Protein AF-A0A5R2N6K1-F1 (afdb_monomer_lite)

Structure (mmCIF, N/CA/C/O backbone):
data_AF-A0A5R2N6K1-F1
#
_entry.id   AF-A0A5R2N6K1-F1
#
loop_
_atom_site.group_PDB
_atom_site.id
_atom_site.type_symbol
_atom_site.label_atom_id
_atom_site.label_alt_id
_atom_site.label_comp_id
_atom_site.label_asym_id
_atom_site.label_entity_id
_atom_site.label_seq_id
_atom_site.pdbx_PDB_ins_code
_atom_site.Cartn_x
_atom_site.Cartn_y
_atom_site.Cartn_z
_atom_site.occupancy
_atom_site.B_iso_or_equiv
_atom_site.auth_seq_id
_atom_site.auth_comp_id
_atom_site.auth_asym_id
_atom_site.auth_atom_id
_atom_site.pdbx_PDB_model_num
ATOM 1 N N . ILE A 1 1 ? 6.668 17.495 1.610 1.00 54.25 1 ILE A N 1
ATOM 2 C CA . ILE A 1 1 ? 6.698 16.021 1.756 1.00 54.25 1 ILE A CA 1
ATOM 3 C C . ILE A 1 1 ? 5.238 15.593 1.829 1.00 54.25 1 ILE A C 1
ATOM 5 O O . ILE A 1 1 ? 4.543 16.103 2.697 1.00 54.25 1 ILE A O 1
ATOM 9 N N . PHE A 1 2 ? 4.738 14.828 0.855 1.00 57.88 2 PHE A N 1
ATOM 10 C CA . PHE A 1 2 ? 3.358 14.324 0.878 1.00 57.88 2 PHE A CA 1
ATOM 11 C C . PHE A 1 2 ? 3.336 13.031 1.700 1.00 57.88 2 PHE A C 1
ATOM 13 O O . PHE A 1 2 ? 4.019 12.082 1.334 1.00 57.88 2 PHE A O 1
ATOM 20 N N . GLY A 1 3 ? 2.573 13.011 2.796 1.00 76.31 3 GLY A N 1
ATOM 21 C CA . GLY A 1 3 ? 2.339 11.812 3.609 1.00 76.31 3 GLY A CA 1
ATOM 22 C C . GLY A 1 3 ? 3.554 11.253 4.369 1.00 76.31 3 GLY A C 1
ATOM 23 O O . GLY A 1 3 ? 4.627 11.859 4.415 1.00 76.31 3 GLY A O 1
ATOM 24 N N . ARG A 1 4 ? 3.340 10.090 5.002 1.00 87.75 4 ARG A N 1
ATOM 25 C CA . ARG A 1 4 ? 4.368 9.240 5.628 1.00 87.75 4 ARG A CA 1
ATOM 26 C C . ARG A 1 4 ? 4.827 8.177 4.624 1.00 87.75 4 ARG A C 1
ATOM 28 O O . ARG A 1 4 ? 4.003 7.638 3.890 1.00 87.75 4 ARG A O 1
ATOM 35 N N . SER A 1 5 ? 6.122 7.872 4.611 1.00 90.31 5 SER A N 1
ATOM 36 C CA . SER A 1 5 ? 6.684 6.799 3.783 1.00 90.31 5 SER A CA 1
ATOM 37 C C 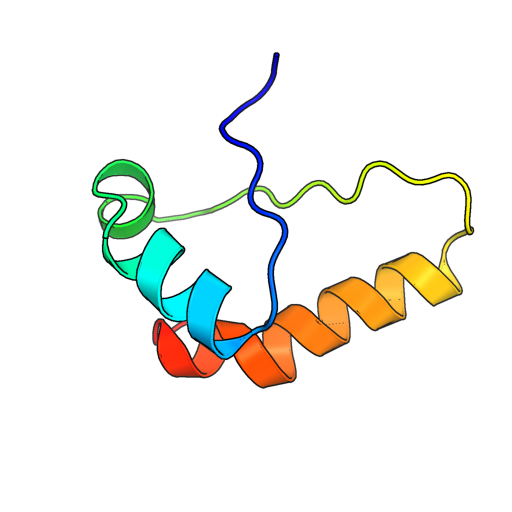. SER A 1 5 ? 6.828 5.519 4.599 1.00 90.31 5 SER A C 1
ATOM 39 O O . SER A 1 5 ? 7.405 5.561 5.683 1.00 90.31 5 SER A O 1
ATOM 41 N N . TYR A 1 6 ? 6.383 4.396 4.039 1.00 91.56 6 TYR A N 1
ATOM 42 C CA . TYR A 1 6 ? 6.566 3.057 4.603 1.00 91.56 6 TYR A CA 1
ATOM 43 C C . TYR A 1 6 ? 7.299 2.189 3.583 1.00 91.56 6 TYR A C 1
ATOM 45 O O . TYR A 1 6 ? 6.932 2.175 2.407 1.00 91.56 6 TYR A O 1
ATOM 53 N N . ALA A 1 7 ? 8.350 1.497 4.018 1.00 92.75 7 ALA A N 1
ATOM 54 C CA . ALA A 1 7 ? 9.155 0.632 3.162 1.00 92.75 7 ALA A CA 1
ATOM 55 C C . ALA A 1 7 ? 9.744 -0.509 3.998 1.00 92.75 7 ALA A C 1
ATOM 57 O O . ALA A 1 7 ? 10.759 -0.338 4.671 1.00 92.75 7 ALA A O 1
ATOM 58 N N . ALA A 1 8 ? 9.084 -1.661 3.959 1.00 94.81 8 ALA A N 1
ATOM 59 C CA . ALA A 1 8 ? 9.484 -2.862 4.675 1.00 94.81 8 ALA A CA 1
ATOM 60 C C . ALA A 1 8 ? 8.903 -4.106 3.983 1.00 94.81 8 ALA A C 1
ATOM 62 O O . ALA A 1 8 ? 8.167 -3.996 3.000 1.00 94.81 8 ALA A O 1
ATOM 63 N N . GLU A 1 9 ? 9.222 -5.285 4.512 1.00 96.38 9 GLU A N 1
ATOM 64 C CA . GLU A 1 9 ? 8.572 -6.537 4.115 1.00 96.38 9 GLU A CA 1
ATOM 65 C C . GLU A 1 9 ? 7.064 -6.519 4.443 1.00 96.38 9 GLU A C 1
ATOM 67 O O . GLU A 1 9 ? 6.660 -5.825 5.386 1.00 96.38 9 GLU A O 1
ATOM 72 N N . PRO A 1 10 ? 6.218 -7.292 3.729 1.00 96.38 10 PRO A N 1
ATOM 73 C CA . PRO A 1 10 ? 4.760 -7.223 3.863 1.00 96.38 10 PRO A CA 1
ATOM 74 C C . PRO A 1 10 ? 4.230 -7.348 5.297 1.00 96.38 10 PRO A C 1
ATOM 76 O O . PRO A 1 10 ? 3.413 -6.531 5.713 1.00 96.38 10 PRO A O 1
ATOM 79 N N . ASP A 1 11 ? 4.730 -8.305 6.082 1.00 96.56 11 ASP A N 1
ATOM 80 C CA . ASP A 1 11 ? 4.268 -8.527 7.462 1.00 96.56 11 ASP A CA 1
ATOM 81 C C . ASP A 1 11 ? 4.597 -7.346 8.387 1.00 96.56 11 ASP A C 1
ATOM 83 O O . ASP A 1 11 ? 3.830 -6.999 9.290 1.00 96.56 11 ASP A O 1
ATOM 87 N N . VAL A 1 12 ? 5.744 -6.702 8.150 1.00 97.50 12 VAL A N 1
A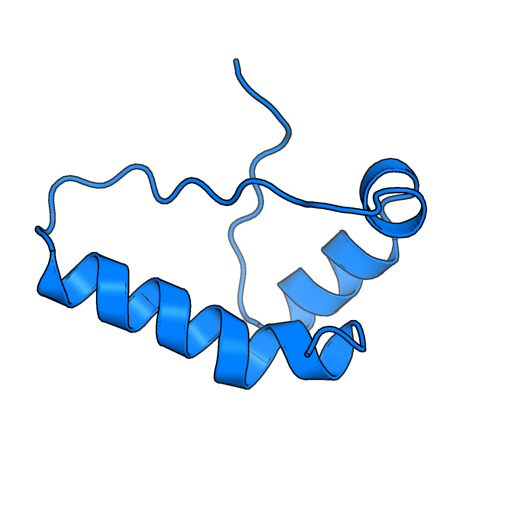TOM 88 C CA . VAL A 1 12 ? 6.165 -5.514 8.899 1.00 97.50 12 VAL A CA 1
ATOM 89 C C . VAL A 1 12 ? 5.315 -4.318 8.484 1.00 97.50 12 VAL A C 1
ATOM 91 O O . VAL A 1 12 ? 4.805 -3.621 9.358 1.00 97.50 12 VAL A O 1
ATOM 94 N N . LEU A 1 13 ? 5.080 -4.133 7.179 1.00 96.00 13 LEU A N 1
ATOM 95 C CA . LEU A 1 13 ? 4.189 -3.090 6.668 1.00 96.00 13 LEU A CA 1
ATOM 96 C C . LEU A 1 13 ? 2.780 -3.219 7.245 1.00 96.00 13 LEU A C 1
ATOM 98 O O . LEU A 1 13 ? 2.233 -2.226 7.706 1.00 96.00 13 LEU A O 1
ATOM 102 N N . ILE A 1 14 ? 2.200 -4.423 7.281 1.00 96.69 14 ILE A N 1
ATOM 103 C CA . ILE A 1 14 ? 0.879 -4.644 7.889 1.00 96.69 14 ILE A CA 1
ATOM 104 C C . ILE A 1 14 ? 0.878 -4.153 9.335 1.00 96.69 14 ILE A C 1
ATOM 106 O O . ILE A 1 14 ? -0.012 -3.407 9.736 1.00 96.69 14 ILE A O 1
ATOM 110 N N . LYS A 1 15 ? 1.887 -4.533 10.122 1.00 97.00 15 LYS A N 1
ATOM 111 C CA . LYS A 1 15 ? 1.977 -4.117 11.522 1.00 97.00 15 LYS A CA 1
ATOM 112 C C . LYS A 1 15 ? 2.101 -2.599 11.664 1.00 97.00 15 LYS A C 1
ATOM 114 O O . LYS A 1 15 ? 1.419 -2.022 12.505 1.00 97.00 15 LYS A O 1
ATOM 119 N N . GLU A 1 16 ? 2.960 -1.967 10.873 1.00 96.31 16 GLU A N 1
ATOM 120 C CA . GLU A 1 16 ? 3.177 -0.518 10.922 1.00 96.31 16 GLU A CA 1
ATOM 121 C C . GLU A 1 16 ? 1.925 0.260 10.503 1.00 96.31 16 GLU A C 1
ATOM 123 O O . GLU A 1 16 ? 1.523 1.198 11.190 1.00 96.31 16 GLU A O 1
ATOM 128 N N . LEU A 1 17 ? 1.275 -0.156 9.415 1.00 95.25 17 LEU A N 1
ATOM 129 C CA . LEU A 1 17 ? 0.077 0.492 8.884 1.00 95.25 17 LEU A CA 1
ATOM 130 C C . LEU A 1 17 ? -1.138 0.278 9.798 1.00 95.25 17 LEU A C 1
ATOM 132 O O . LEU A 1 17 ? -1.913 1.206 10.000 1.00 95.25 17 LEU A O 1
ATOM 136 N N . ALA A 1 18 ? -1.283 -0.904 10.406 1.00 94.62 18 ALA A N 1
ATOM 137 C CA . ALA A 1 18 ? -2.352 -1.192 11.367 1.00 94.62 18 ALA A CA 1
ATOM 138 C C . ALA A 1 18 ? -2.243 -0.364 12.657 1.00 94.62 18 ALA A C 1
ATOM 140 O O . ALA A 1 18 ? -3.237 -0.168 13.355 1.00 94.62 18 ALA A O 1
ATOM 141 N N . GLN A 1 19 ? -1.035 0.091 12.999 1.00 95.62 19 GLN A N 1
ATOM 142 C CA . GLN A 1 19 ? -0.783 0.944 14.161 1.00 95.62 19 GLN A CA 1
ATOM 143 C C . GLN A 1 19 ? -0.956 2.435 13.854 1.00 95.62 19 GLN A C 1
ATOM 145 O O . GLN A 1 19 ? -0.918 3.252 14.777 1.00 95.62 19 GLN A O 1
ATOM 150 N N . ASP A 1 20 ? -1.140 2.807 12.588 1.00 95.56 20 ASP A N 1
ATOM 151 C CA . ASP A 1 20 ? -1.308 4.197 12.200 1.00 95.56 20 ASP A CA 1
ATOM 152 C C . ASP A 1 20 ? -2.777 4.627 12.298 1.00 95.56 20 ASP A C 1
ATOM 154 O O . ASP A 1 20 ? -3.632 4.233 11.504 1.00 95.56 20 ASP A O 1
ATOM 158 N N . GLU A 1 21 ? -3.069 5.479 13.281 1.00 93.56 21 GLU A N 1
ATOM 159 C CA . GLU A 1 21 ? -4.415 6.000 13.521 1.00 93.56 21 GLU A CA 1
ATOM 160 C C . GLU A 1 21 ? -4.969 6.785 12.322 1.00 93.56 21 GLU A C 1
ATOM 162 O O . GLU A 1 21 ? -6.154 6.672 12.016 1.00 93.56 21 GLU A O 1
ATOM 167 N N . ALA A 1 22 ? -4.133 7.533 11.594 1.00 92.25 22 ALA A N 1
ATOM 168 C CA . ALA A 1 22 ? -4.594 8.292 10.434 1.00 92.25 22 ALA A CA 1
ATOM 169 C C . ALA A 1 22 ? -5.013 7.363 9.288 1.00 92.25 22 ALA A C 1
ATOM 171 O O . ALA A 1 22 ? -5.950 7.678 8.560 1.00 92.25 22 ALA A O 1
ATOM 172 N N . ILE A 1 23 ? -4.350 6.212 9.151 1.00 93.38 23 ILE A N 1
ATOM 173 C CA . ILE A 1 23 ? -4.726 5.175 8.187 1.00 93.38 23 ILE A CA 1
ATOM 174 C C . ILE A 1 23 ? -6.000 4.459 8.629 1.00 93.38 23 ILE A C 1
ATOM 176 O O . ILE A 1 23 ? -6.898 4.262 7.816 1.00 93.38 23 ILE A O 1
ATOM 180 N N . ALA A 1 24 ? -6.108 4.112 9.913 1.00 92.19 24 ALA A N 1
ATOM 181 C CA . ALA A 1 24 ? -7.280 3.429 10.456 1.00 92.19 24 ALA A CA 1
ATOM 182 C C . ALA A 1 24 ? -8.574 4.257 10.342 1.00 92.19 24 ALA A C 1
ATOM 184 O O . ALA A 1 24 ? -9.654 3.687 10.220 1.00 92.19 24 ALA A O 1
ATOM 185 N N . GLN A 1 25 ? -8.469 5.589 10.386 1.00 92.50 25 GLN A N 1
ATOM 186 C CA . GLN A 1 25 ? -9.605 6.512 10.259 1.00 92.50 25 GLN A CA 1
ATOM 187 C C . GLN A 1 25 ? -9.886 6.955 8.814 1.00 92.50 25 GLN A C 1
ATOM 189 O O . GLN A 1 25 ? -10.841 7.694 8.582 1.00 92.50 25 GLN A O 1
ATOM 194 N N . ALA A 1 26 ? -9.056 6.566 7.843 1.00 91.25 26 ALA A N 1
ATOM 195 C CA . ALA A 1 26 ? -9.206 7.019 6.467 1.00 91.25 26 ALA A CA 1
ATOM 196 C C . ALA A 1 26 ? -10.180 6.133 5.677 1.00 91.25 26 ALA A C 1
ATOM 198 O O . ALA A 1 26 ? -9.996 4.924 5.574 1.00 91.25 26 ALA A O 1
ATOM 199 N N . ASP A 1 27 ? -11.144 6.757 4.999 1.00 92.00 27 ASP A N 1
ATOM 200 C CA . ASP A 1 27 ? -11.994 6.073 4.012 1.00 92.00 27 ASP A CA 1
ATOM 201 C C . ASP A 1 27 ? -11.253 5.789 2.692 1.00 92.00 27 ASP A C 1
ATOM 203 O O . ASP A 1 27 ? -11.709 5.020 1.846 1.00 92.00 27 ASP A O 1
ATOM 207 N N . THR A 1 28 ? -10.131 6.471 2.447 1.00 91.19 28 THR A N 1
ATOM 208 C CA . THR A 1 28 ? -9.356 6.365 1.207 1.00 91.19 28 THR A CA 1
ATOM 209 C C . THR A 1 28 ? -7.890 6.690 1.460 1.00 91.19 28 THR A C 1
ATOM 211 O O . THR A 1 28 ? -7.566 7.685 2.107 1.00 91.19 28 THR A O 1
ATOM 214 N N . LEU A 1 29 ? -6.999 5.882 0.883 1.00 89.88 29 LEU A N 1
ATOM 215 C CA . LEU A 1 29 ? -5.552 6.085 0.913 1.00 89.88 29 LEU A CA 1
ATOM 216 C C . LEU A 1 29 ? -5.020 6.321 -0.499 1.00 89.88 29 LEU A C 1
ATOM 218 O O . LEU A 1 29 ? -5.398 5.625 -1.440 1.00 89.88 29 LEU A O 1
ATOM 222 N N . LEU A 1 30 ? -4.099 7.275 -0.635 1.00 91.12 30 LEU A N 1
ATOM 223 C CA . LEU A 1 30 ? -3.340 7.478 -1.864 1.00 91.12 30 LEU A CA 1
ATOM 224 C C . LEU A 1 30 ? -1.947 6.872 -1.704 1.00 91.12 30 LEU A C 1
ATOM 226 O O . LEU A 1 30 ? -1.144 7.340 -0.898 1.00 91.12 30 LEU A O 1
ATOM 230 N N . LEU A 1 31 ? -1.662 5.842 -2.496 1.00 89.62 31 LEU A N 1
ATOM 231 C CA . LEU A 1 31 ? -0.370 5.166 -2.516 1.00 89.62 31 LEU A CA 1
ATOM 232 C C . LEU A 1 31 ? 0.504 5.750 -3.623 1.00 89.62 31 LEU A C 1
ATOM 234 O O . LEU A 1 31 ? 0.109 5.797 -4.788 1.00 89.62 31 LEU A O 1
ATOM 238 N N . THR A 1 32 ? 1.716 6.164 -3.266 1.00 89.31 32 THR A N 1
ATOM 239 C CA . THR A 1 32 ? 2.720 6.635 -4.224 1.00 89.31 32 THR A CA 1
ATOM 240 C C . THR A 1 32 ? 3.935 5.722 -4.191 1.00 89.31 32 THR A C 1
ATOM 242 O O . THR A 1 32 ? 4.502 5.509 -3.121 1.00 89.31 32 THR A O 1
ATOM 245 N N . VAL A 1 33 ? 4.368 5.236 -5.356 1.00 90.12 33 VAL A N 1
ATOM 246 C CA . VAL A 1 33 ? 5.577 4.412 -5.508 1.00 90.12 33 VAL A CA 1
ATOM 247 C C . VAL A 1 33 ? 6.643 5.235 -6.251 1.00 90.12 33 VAL A C 1
ATOM 249 O O . VAL A 1 33 ? 6.649 5.269 -7.481 1.00 90.12 33 VAL A O 1
ATOM 252 N N . PRO A 1 34 ? 7.519 5.970 -5.541 1.00 86.69 34 PRO A N 1
ATOM 253 C CA . PRO A 1 34 ? 8.459 6.896 -6.169 1.00 86.69 34 PRO A CA 1
ATOM 254 C C . PRO A 1 34 ? 9.686 6.156 -6.725 1.00 86.69 34 PRO A C 1
ATOM 256 O O . PRO A 1 34 ? 10.719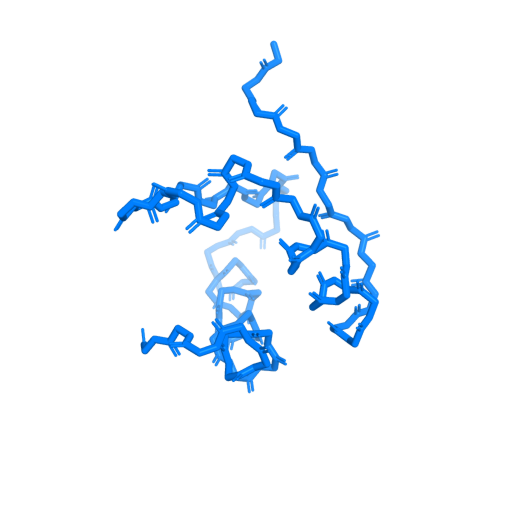 6.062 -6.067 1.00 86.69 34 PRO A O 1
ATOM 259 N N . ASN A 1 35 ? 9.589 5.630 -7.947 1.00 87.50 35 ASN A N 1
ATOM 260 C CA . ASN A 1 35 ? 10.721 5.046 -8.676 1.00 87.50 35 ASN A CA 1
ATOM 261 C C . ASN A 1 35 ? 10.681 5.391 -10.180 1.00 87.50 35 ASN A C 1
ATOM 263 O O . ASN A 1 35 ? 9.697 5.930 -10.683 1.00 87.50 35 ASN A O 1
ATOM 267 N N . GLN A 1 36 ? 11.765 5.075 -10.896 1.00 92.75 36 GLN A N 1
ATOM 268 C CA . GLN A 1 36 ? 11.922 5.310 -12.342 1.00 92.75 36 GLN A CA 1
ATOM 269 C C . GLN A 1 36 ? 11.929 4.001 -13.159 1.00 92.75 36 GLN A C 1
ATOM 271 O O . GLN A 1 36 ? 12.479 3.956 -14.254 1.00 92.75 36 GLN A O 1
ATOM 276 N N . LEU A 1 37 ? 11.345 2.923 -12.626 1.00 94.31 37 LEU A N 1
ATOM 277 C CA . LEU A 1 37 ? 11.441 1.567 -13.191 1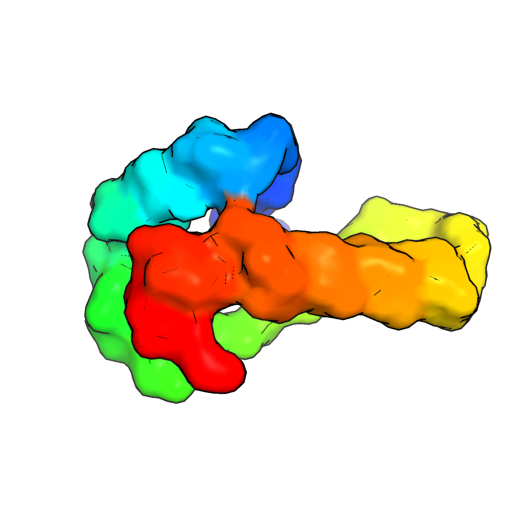.00 94.31 37 LEU A CA 1
ATOM 278 C C . LEU A 1 37 ? 10.354 1.248 -14.232 1.00 94.31 37 LEU A C 1
ATOM 280 O O . LEU A 1 37 ? 10.322 0.149 -14.779 1.00 94.31 37 LEU A O 1
ATOM 284 N N . GLY A 1 38 ? 9.485 2.213 -14.542 1.00 94.38 38 GLY A N 1
ATOM 285 C CA . GLY A 1 38 ? 8.451 2.082 -15.569 1.00 94.38 38 GLY A CA 1
ATOM 286 C C . GLY A 1 38 ? 7.126 1.505 -15.063 1.00 94.38 38 GLY A C 1
ATOM 287 O O . GLY A 1 38 ? 6.934 1.249 -13.875 1.00 94.38 38 GLY A O 1
ATOM 288 N N . VAL A 1 39 ? 6.168 1.367 -15.984 1.00 94.12 39 VAL A N 1
ATOM 289 C CA . VAL A 1 39 ? 4.769 1.027 -15.664 1.00 94.12 39 VAL A CA 1
ATOM 290 C C . VAL A 1 39 ? 4.635 -0.405 -15.153 1.00 94.12 39 VAL A C 1
ATOM 292 O O . VAL A 1 39 ? 4.018 -0.602 -14.111 1.00 94.12 39 VAL A O 1
ATOM 295 N N . ASP A 1 40 ? 5.252 -1.380 -15.823 1.00 95.94 40 ASP A N 1
ATOM 296 C CA . ASP A 1 40 ? 5.107 -2.802 -15.478 1.00 95.94 40 ASP A CA 1
ATOM 297 C C . ASP A 1 40 ? 5.604 -3.104 -14.062 1.00 95.94 40 ASP A C 1
ATOM 299 O O . ASP A 1 40 ? 4.947 -3.808 -13.296 1.00 95.94 40 ASP A O 1
ATOM 303 N N . TYR A 1 41 ? 6.735 -2.507 -13.676 1.00 95.06 41 TYR A N 1
ATOM 304 C CA . TYR A 1 41 ? 7.268 -2.660 -12.326 1.00 95.06 41 TYR A CA 1
ATOM 305 C C . TYR A 1 41 ? 6.335 -2.041 -11.279 1.00 95.06 41 TYR A C 1
ATOM 307 O O . TYR A 1 41 ? 6.057 -2.649 -10.249 1.00 95.06 41 TYR A O 1
ATOM 315 N N . ASN A 1 42 ? 5.799 -0.847 -11.547 1.00 93.38 42 ASN A N 1
ATOM 316 C CA . ASN A 1 42 ? 4.853 -0.209 -10.633 1.00 93.38 42 ASN A CA 1
ATOM 317 C C . ASN A 1 42 ? 3.537 -0.990 -10.520 1.00 93.38 42 ASN A C 1
ATOM 319 O O . ASN A 1 42 ? 3.002 -1.111 -9.420 1.00 93.38 42 ASN A O 1
ATOM 323 N N . ALA A 1 43 ? 3.046 -1.571 -11.617 1.00 94.38 43 ALA A N 1
ATOM 324 C CA . ALA A 1 43 ? 1.887 -2.457 -11.599 1.00 94.38 43 ALA A CA 1
ATOM 325 C C . ALA A 1 43 ? 2.146 -3.700 -10.734 1.00 94.38 43 ALA A C 1
ATOM 327 O O . ALA A 1 43 ? 1.305 -4.049 -9.908 1.00 94.38 43 ALA A O 1
ATOM 328 N N . HIS A 1 44 ? 3.331 -4.308 -10.851 1.00 94.62 44 HIS A N 1
ATOM 329 C CA . HIS A 1 44 ? 3.740 -5.426 -10.001 1.00 94.62 44 HIS A CA 1
ATOM 330 C C . HIS A 1 44 ? 3.781 -5.048 -8.512 1.00 94.62 44 HIS A C 1
ATOM 332 O O . HIS A 1 44 ? 3.281 -5.797 -7.676 1.00 94.62 44 HIS A O 1
ATOM 338 N N . VAL A 1 45 ? 4.320 -3.874 -8.166 1.00 94.44 45 VAL A N 1
ATOM 339 C CA . VAL A 1 45 ? 4.344 -3.394 -6.772 1.00 94.44 45 VAL A CA 1
ATOM 340 C C . VAL A 1 45 ? 2.927 -3.192 -6.231 1.00 94.44 45 VAL A C 1
ATOM 342 O O . VAL A 1 45 ? 2.627 -3.629 -5.121 1.00 94.44 45 VAL A O 1
ATOM 345 N N . LEU A 1 46 ? 2.037 -2.568 -7.007 1.00 93.81 46 LEU A N 1
ATOM 346 C CA . LEU A 1 46 ? 0.638 -2.391 -6.604 1.00 93.81 46 LEU A CA 1
ATOM 347 C C . LEU A 1 46 ? -0.071 -3.740 -6.430 1.00 93.81 46 LEU A C 1
ATOM 349 O O . LEU A 1 46 ? -0.791 -3.937 -5.453 1.00 93.81 46 LEU A O 1
ATOM 353 N N . GLU A 1 47 ? 0.176 -4.694 -7.327 1.00 94.81 47 GLU A N 1
ATOM 354 C CA . GLU A 1 47 ? -0.348 -6.054 -7.212 1.00 94.81 47 GLU A CA 1
ATOM 355 C C . GLU A 1 47 ? 0.172 -6.761 -5.951 1.00 94.81 47 GLU A C 1
ATOM 357 O O . GLU A 1 47 ? -0.597 -7.431 -5.260 1.00 94.81 47 GLU A O 1
ATOM 362 N N . ALA A 1 48 ? 1.447 -6.578 -5.604 1.00 95.00 48 ALA A N 1
ATOM 363 C CA . ALA A 1 48 ? 2.026 -7.126 -4.383 1.00 95.00 48 ALA A CA 1
ATOM 364 C C . ALA A 1 48 ? 1.368 -6.540 -3.122 1.00 95.00 48 ALA A C 1
ATOM 366 O O . ALA A 1 48 ? 1.060 -7.291 -2.197 1.00 95.00 48 ALA A O 1
ATOM 367 N N . ILE A 1 49 ? 1.077 -5.233 -3.094 1.00 94.62 49 ILE A N 1
ATOM 368 C CA . ILE A 1 49 ? 0.336 -4.598 -1.990 1.00 94.62 49 ILE A CA 1
ATOM 369 C C . ILE A 1 49 ? -1.053 -5.232 -1.847 1.00 94.62 49 ILE A C 1
ATOM 371 O O . ILE A 1 49 ? -1.438 -5.620 -0.743 1.00 94.62 49 ILE A O 1
ATOM 375 N N . LEU A 1 50 ? -1.787 -5.397 -2.951 1.00 94.00 50 LEU A N 1
ATOM 376 C CA . LEU A 1 50 ? -3.125 -5.996 -2.933 1.00 94.00 50 LEU A CA 1
ATOM 377 C C . LEU A 1 50 ? -3.113 -7.471 -2.506 1.00 94.00 50 LEU A C 1
ATOM 379 O O . LEU A 1 50 ? -4.023 -7.920 -1.818 1.00 94.00 50 LEU A O 1
ATOM 383 N N . LYS A 1 51 ? -2.087 -8.237 -2.889 1.00 96.25 51 LYS A N 1
ATOM 384 C CA . LYS A 1 51 ? -1.990 -9.666 -2.553 1.00 96.25 51 LYS A CA 1
ATOM 385 C C . LYS A 1 51 ? -1.480 -9.929 -1.143 1.00 96.25 51 LYS A C 1
ATOM 387 O O . LYS A 1 51 ? -1.911 -10.898 -0.524 1.00 96.25 51 LYS A O 1
ATOM 392 N N . HIS A 1 52 ? -0.542 -9.118 -0.661 1.00 96.38 52 HIS A N 1
ATOM 393 C CA . HIS A 1 52 ? 0.220 -9.434 0.547 1.00 96.38 52 HIS A CA 1
ATOM 394 C C . HIS A 1 52 ? -0.062 -8.496 1.718 1.00 96.38 52 HIS A C 1
ATOM 396 O O . HIS A 1 52 ? 0.048 -8.940 2.851 1.00 96.38 52 HIS A O 1
ATOM 402 N N . VAL A 1 53 ? -0.445 -7.238 1.478 1.00 96.00 53 VAL A N 1
ATOM 403 C CA . VAL A 1 53 ? -0.639 -6.235 2.543 1.00 96.00 53 VAL A CA 1
ATOM 404 C C . VAL A 1 53 ? -2.121 -5.984 2.811 1.00 96.00 53 VAL A C 1
ATOM 406 O O . VAL A 1 53 ? -2.559 -6.055 3.958 1.00 96.00 53 VAL A O 1
ATOM 409 N N . ALA A 1 54 ? -2.911 -5.747 1.761 1.00 95.06 54 ALA A N 1
ATOM 410 C CA . ALA A 1 54 ? -4.336 -5.429 1.870 1.00 95.06 54 ALA A CA 1
ATOM 411 C C . ALA A 1 54 ? -5.142 -6.443 2.716 1.00 95.06 54 ALA A C 1
ATOM 413 O O . ALA A 1 54 ? -5.883 -5.996 3.597 1.00 95.06 54 ALA A O 1
ATOM 414 N N . PRO A 1 55 ? -4.961 -7.777 2.577 1.00 95.31 55 PRO A N 1
ATOM 415 C CA . PRO A 1 55 ? -5.708 -8.743 3.383 1.00 95.31 55 PRO A CA 1
ATOM 416 C C . PRO A 1 55 ? -5.408 -8.637 4.883 1.00 95.31 55 PRO A C 1
ATOM 418 O O . PRO A 1 55 ? -6.313 -8.796 5.700 1.00 95.31 55 PRO A O 1
ATOM 421 N N . GLY A 1 56 ? -4.157 -8.330 5.251 1.00 94.19 56 GLY A N 1
ATOM 422 C CA . GLY A 1 56 ? -3.738 -8.157 6.646 1.00 94.19 56 GLY A CA 1
ATOM 423 C C . GLY A 1 56 ? -4.327 -6.913 7.317 1.00 94.19 56 GLY A C 1
ATOM 424 O O . GLY A 1 56 ? -4.379 -6.847 8.542 1.00 94.19 56 GLY A O 1
ATOM 425 N N . LEU A 1 57 ? -4.808 -5.954 6.521 1.00 93.19 57 LEU A N 1
ATOM 426 C CA . LEU A 1 57 ? -5.446 -4.716 6.978 1.00 93.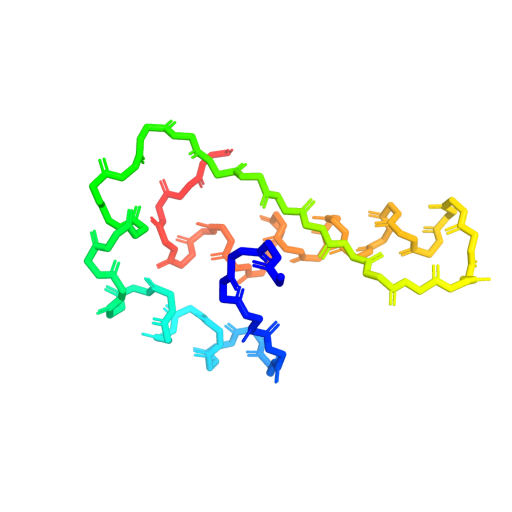19 57 LEU A CA 1
ATOM 427 C C . LEU A 1 57 ? -6.969 -4.714 6.759 1.00 93.19 57 LEU A C 1
ATOM 429 O O . LEU A 1 57 ? -7.637 -3.733 7.077 1.00 93.19 57 LEU A O 1
ATOM 433 N N . GLY A 1 58 ? -7.532 -5.807 6.227 1.00 91.50 58 GLY A N 1
ATOM 434 C CA . GLY A 1 58 ? -8.960 -5.918 5.918 1.00 91.50 58 GLY A CA 1
ATOM 435 C C . GLY A 1 58 ? -9.412 -5.078 4.718 1.00 91.50 58 GLY A C 1
ATOM 436 O O . GLY A 1 58 ? -10.610 -4.837 4.558 1.00 91.50 58 GLY A O 1
ATOM 437 N N . TRP A 1 59 ? -8.478 -4.626 3.880 1.00 90.50 59 TRP A N 1
ATOM 438 C CA . TRP A 1 59 ? -8.772 -3.888 2.653 1.00 90.50 59 TRP A CA 1
ATOM 439 C C . TRP A 1 59 ? -9.220 -4.858 1.548 1.00 90.50 59 TRP A C 1
ATOM 441 O O . TRP A 1 59 ? -8.814 -6.022 1.535 1.00 90.50 59 TRP A O 1
ATOM 451 N N . ARG A 1 60 ? -10.093 -4.391 0.649 1.00 72.44 60 ARG A N 1
ATOM 452 C CA . ARG A 1 60 ? -10.637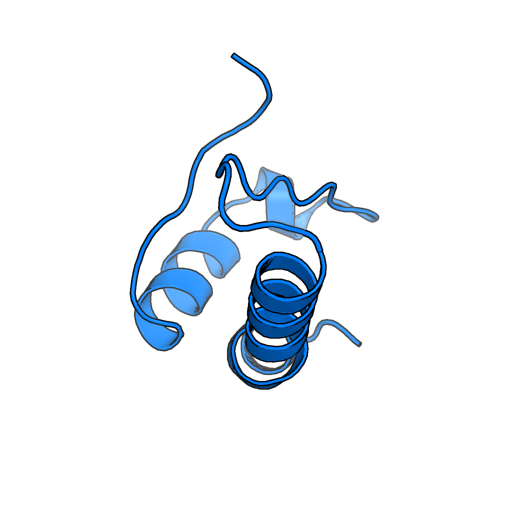 -5.175 -0.472 1.00 72.44 60 ARG A CA 1
ATOM 453 C C . ARG A 1 60 ? -9.998 -4.797 -1.794 1.00 72.44 60 ARG A C 1
ATOM 455 O O . ARG A 1 60 ? -9.752 -3.588 -1.987 1.00 72.44 60 ARG A O 1
#

Secondary structure (DSSP, 8-state):
--S----S-HHHHHHHHHT-HHHHT-S--------SS-HHHHHHHHHHIIIIIGGGGT--

Sequence (60 aa):
IFGRSYAAEPDVLIKELAQDEAIAQADTLLLTVPNQLGVDYNAHVLEAILKHVAPGLGWR

Radius of gyration: 11.8 Å; chains: 1; bounding box: 24×26×30 Å

pLDDT: mean 91.64, std 7.86, range [54.25, 97.5]

Foldseek 3Di:
DPDDDDDDPQVVLLVVLLPDPVNVPDPDDDDDDPDDPDDVVVVVVVVCCVVRRCVSNVHD